Protein AF-M7P2E1-F1 (afdb_monomer_lite)

Radius of gyration: 14.55 Å; chains: 1; bounding box: 34×36×33 Å

Organism: NCBI:txid1279009

Structure (mmCIF, N/CA/C/O backbone):
data_AF-M7P2E1-F1
#
_entry.id   AF-M7P2E1-F1
#
loop_
_atom_site.group_PDB
_atom_site.id
_atom_site.type_symbol
_atom_site.label_atom_id
_atom_site.label_alt_id
_atom_site.label_comp_id
_atom_site.label_asym_id
_atom_site.label_entity_id
_atom_site.label_seq_id
_atom_site.pdbx_PDB_ins_code
_atom_site.Cartn_x
_atom_site.Cartn_y
_atom_site.Cartn_z
_atom_site.occupancy
_atom_site.B_iso_or_equiv
_atom_site.auth_seq_id
_atom_site.auth_comp_id
_atom_site.auth_asym_id
_atom_site.auth_atom_id
_atom_site.pdbx_PDB_model_num
ATOM 1 N N . MET A 1 1 ? 16.837 -21.828 -18.970 1.00 73.44 1 MET A N 1
ATOM 2 C CA . MET A 1 1 ? 15.483 -21.280 -19.233 1.00 73.44 1 MET A CA 1
ATOM 3 C C . MET A 1 1 ? 15.399 -19.866 -18.664 1.00 73.44 1 MET A C 1
ATOM 5 O O . MET A 1 1 ? 15.651 -19.704 -17.477 1.00 73.44 1 MET A O 1
ATOM 9 N N . LYS A 1 2 ? 15.090 -18.849 -19.482 1.00 81.81 2 LYS A N 1
ATOM 10 C CA . LYS A 1 2 ? 14.833 -17.478 -18.999 1.00 81.81 2 LYS A CA 1
ATOM 11 C C . LYS A 1 2 ? 13.360 -17.358 -18.596 1.00 81.81 2 LYS A C 1
ATOM 13 O O . LYS A 1 2 ? 12.491 -17.758 -19.363 1.00 81.81 2 LYS A O 1
ATOM 18 N N . ARG A 1 3 ? 13.084 -16.840 -17.395 1.00 88.50 3 ARG A N 1
ATOM 19 C CA . ARG A 1 3 ? 11.727 -16.518 -16.925 1.00 88.50 3 ARG A CA 1
ATOM 20 C C . ARG A 1 3 ? 11.532 -15.008 -16.997 1.00 88.50 3 ARG A C 1
ATOM 22 O O . ARG A 1 3 ? 12.278 -14.272 -16.360 1.00 88.50 3 ARG A O 1
ATOM 29 N N . THR A 1 4 ? 10.541 -14.562 -17.760 1.00 92.06 4 THR A N 1
ATOM 30 C CA . THR A 1 4 ? 10.181 -13.142 -17.859 1.00 92.06 4 THR A CA 1
ATOM 31 C C . THR A 1 4 ? 9.121 -12.808 -16.815 1.00 92.06 4 THR A C 1
ATOM 33 O O . THR A 1 4 ? 8.076 -13.458 -16.762 1.00 92.06 4 THR A O 1
ATOM 36 N N . ILE A 1 5 ? 9.380 -11.793 -15.989 1.00 92.00 5 ILE A N 1
ATOM 37 C CA . ILE A 1 5 ? 8.455 -11.339 -14.947 1.00 92.00 5 ILE A CA 1
ATOM 38 C C . ILE A 1 5 ? 7.680 -10.133 -15.470 1.00 92.00 5 ILE A C 1
ATOM 40 O O . ILE A 1 5 ? 8.242 -9.063 -15.664 1.00 92.00 5 ILE A O 1
ATOM 44 N N . ASN A 1 6 ? 6.374 -10.309 -15.665 1.00 92.88 6 ASN A N 1
ATOM 45 C CA . ASN A 1 6 ? 5.477 -9.254 -16.159 1.00 92.88 6 ASN A CA 1
ATOM 46 C C . ASN A 1 6 ? 4.518 -8.722 -15.080 1.00 92.88 6 ASN A C 1
ATOM 48 O O . ASN A 1 6 ? 3.785 -7.758 -15.308 1.00 92.88 6 ASN A O 1
ATOM 52 N N . LYS A 1 7 ? 4.480 -9.375 -13.912 1.00 95.19 7 LYS A N 1
ATOM 53 C CA . LYS A 1 7 ? 3.611 -9.031 -12.783 1.00 95.19 7 LYS A CA 1
ATOM 54 C C . LYS A 1 7 ? 4.389 -9.185 -11.483 1.00 95.19 7 LYS A C 1
ATOM 56 O O . LYS A 1 7 ? 5.038 -10.210 -11.294 1.00 95.19 7 LYS A O 1
ATOM 61 N N . VAL A 1 8 ? 4.295 -8.194 -10.603 1.00 94.88 8 VAL A N 1
ATOM 62 C CA . VAL A 1 8 ? 4.956 -8.188 -9.292 1.00 94.88 8 VAL A CA 1
ATOM 63 C C . VAL A 1 8 ? 3.952 -7.772 -8.225 1.00 94.88 8 VAL A C 1
ATOM 65 O O . VAL A 1 8 ? 3.197 -6.820 -8.411 1.00 94.88 8 VAL A O 1
ATOM 68 N N . THR A 1 9 ? 3.966 -8.470 -7.096 1.00 96.38 9 THR A N 1
ATOM 69 C CA . THR A 1 9 ? 3.252 -8.060 -5.887 1.00 96.38 9 THR A CA 1
ATOM 70 C C . THR A 1 9 ? 4.287 -7.743 -4.821 1.00 96.38 9 THR A C 1
ATOM 72 O O . THR A 1 9 ? 5.162 -8.564 -4.558 1.00 96.38 9 THR A O 1
ATOM 75 N N . VAL A 1 10 ? 4.195 -6.559 -4.226 1.00 95.56 10 VAL A N 1
ATOM 76 C CA . VAL A 1 10 ? 5.037 -6.127 -3.112 1.00 95.56 10 VAL A CA 1
ATOM 77 C C . VAL A 1 10 ? 4.173 -6.089 -1.858 1.00 95.56 10 VAL A C 1
ATOM 79 O O . VAL A 1 10 ? 3.142 -5.416 -1.838 1.00 95.56 10 VAL A O 1
ATOM 82 N N . LEU A 1 11 ? 4.588 -6.839 -0.837 1.00 96.75 11 LEU A N 1
ATOM 83 C CA . LEU A 1 11 ? 3.959 -6.858 0.481 1.00 96.75 11 LEU A CA 1
ATOM 84 C C . LEU A 1 11 ? 4.718 -5.892 1.398 1.00 96.75 11 LEU A C 1
ATOM 86 O O . LEU A 1 11 ? 5.933 -6.015 1.551 1.00 96.75 11 LEU A O 1
ATOM 90 N N . GLY A 1 12 ? 4.001 -4.938 1.981 1.00 96.00 12 GLY A N 1
ATOM 91 C CA . GLY A 1 12 ? 4.546 -3.816 2.739 1.00 96.00 12 GLY A CA 1
ATOM 92 C C . GLY A 1 12 ? 4.694 -2.565 1.872 1.00 96.00 12 GLY A C 1
ATOM 93 O O . GLY A 1 12 ? 5.416 -2.554 0.874 1.00 96.00 12 GLY A O 1
ATOM 94 N N . SER A 1 13 ? 4.030 -1.481 2.273 1.00 95.06 13 SER A N 1
ATOM 95 C CA . SER 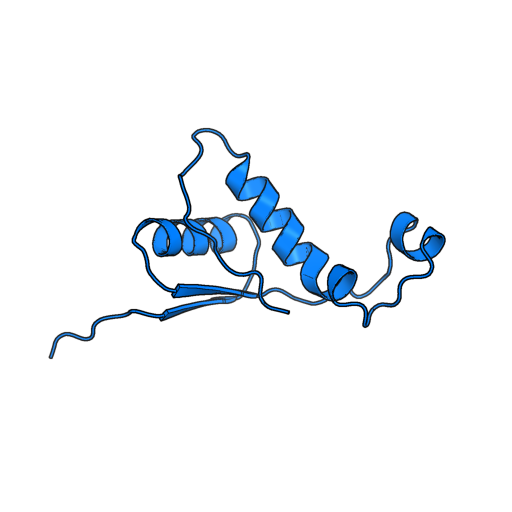A 1 13 ? 3.993 -0.203 1.553 1.00 95.06 13 SER A CA 1
ATOM 96 C C . SER A 1 13 ? 4.928 0.863 2.109 1.00 95.06 13 SER A C 1
ATOM 98 O O . SER A 1 13 ? 5.025 1.931 1.514 1.00 95.06 13 SER A O 1
ATOM 100 N N . GLY A 1 14 ? 5.679 0.567 3.176 1.00 93.06 14 GLY A N 1
ATOM 101 C CA . GLY A 1 14 ? 6.684 1.472 3.744 1.00 93.06 14 GLY A CA 1
ATOM 102 C C . GLY A 1 14 ? 7.755 1.929 2.738 1.00 93.06 14 GLY A C 1
ATOM 103 O O . GLY A 1 14 ? 7.737 1.572 1.559 1.00 93.06 14 GLY A O 1
ATOM 104 N N . ILE A 1 15 ? 8.733 2.714 3.200 1.00 92.12 15 ILE A N 1
ATOM 105 C CA . ILE A 1 15 ? 9.698 3.421 2.330 1.00 92.12 15 ILE A CA 1
ATOM 106 C C . ILE A 1 15 ? 10.363 2.496 1.297 1.00 92.12 15 ILE A C 1
ATOM 108 O O . ILE A 1 15 ? 10.490 2.864 0.133 1.00 92.12 15 ILE A O 1
ATOM 112 N N . MET A 1 16 ? 10.787 1.293 1.691 1.00 93.44 16 MET A N 1
ATOM 113 C CA . MET A 1 16 ? 11.425 0.357 0.759 1.00 93.44 16 MET A CA 1
ATOM 114 C C . MET A 1 16 ? 10.426 -0.264 -0.223 1.00 93.44 16 MET A C 1
ATOM 116 O O . MET A 1 16 ? 10.663 -0.241 -1.430 1.00 93.44 16 MET A O 1
ATOM 120 N N . GLY A 1 17 ? 9.305 -0.794 0.273 1.00 94.31 17 GLY A N 1
ATOM 121 C CA . GLY A 1 17 ? 8.339 -1.529 -0.547 1.00 94.31 17 GLY A CA 1
ATOM 122 C C . GLY A 1 17 ? 7.673 -0.655 -1.609 1.00 94.31 17 GLY A C 1
ATOM 123 O O . GLY A 1 17 ? 7.636 -1.019 -2.786 1.00 94.31 17 GLY A O 1
ATOM 124 N N . SER A 1 18 ? 7.260 0.556 -1.239 1.00 93.12 18 SER A N 1
ATOM 125 C CA . SER A 1 18 ? 6.725 1.542 -2.187 1.00 93.12 18 SER A CA 1
ATOM 126 C C . SER A 1 18 ? 7.739 1.944 -3.267 1.00 93.12 18 SER A C 1
ATOM 128 O O . SER A 1 18 ? 7.375 2.065 -4.439 1.00 93.12 18 SER A O 1
ATOM 130 N N . ARG A 1 19 ? 9.029 2.066 -2.925 1.00 92.25 19 ARG A N 1
ATOM 131 C CA . ARG A 1 19 ? 10.102 2.378 -3.890 1.00 92.25 19 ARG A CA 1
ATOM 132 C C . ARG A 1 19 ? 10.430 1.212 -4.820 1.00 92.25 19 ARG A C 1
ATOM 134 O O . ARG A 1 19 ? 10.693 1.442 -6.000 1.00 92.25 19 ARG A O 1
ATOM 141 N N . ILE A 1 20 ? 10.388 -0.023 -4.327 1.00 93.88 20 ILE A N 1
ATOM 142 C CA . ILE A 1 20 ? 10.534 -1.227 -5.158 1.00 93.88 20 ILE A CA 1
ATOM 143 C C . ILE A 1 20 ? 9.362 -1.321 -6.138 1.00 93.88 20 ILE A C 1
ATOM 145 O O . ILE A 1 20 ? 9.569 -1.504 -7.338 1.00 93.88 20 ILE A O 1
ATOM 149 N N . ALA A 1 21 ? 8.136 -1.125 -5.647 1.00 93.50 21 ALA A N 1
ATOM 150 C CA . ALA A 1 21 ? 6.941 -1.103 -6.481 1.00 93.50 21 ALA A CA 1
ATOM 151 C C . ALA A 1 21 ? 7.025 -0.020 -7.565 1.00 93.50 21 ALA A C 1
ATOM 153 O O . ALA A 1 21 ? 6.744 -0.291 -8.733 1.00 93.50 21 ALA A O 1
ATOM 154 N N . ALA A 1 22 ? 7.487 1.178 -7.200 1.00 91.44 22 ALA A N 1
ATOM 155 C CA . ALA A 1 22 ? 7.712 2.265 -8.142 1.00 91.44 22 ALA A CA 1
ATOM 156 C C . ALA A 1 22 ? 8.731 1.891 -9.230 1.00 91.44 22 ALA A C 1
ATOM 158 O O . ALA A 1 22 ? 8.499 2.141 -10.410 1.00 91.44 22 ALA A O 1
ATOM 159 N N . HIS A 1 23 ? 9.837 1.243 -8.864 1.00 89.88 23 HIS A N 1
ATOM 160 C CA . HIS A 1 23 ? 10.859 0.841 -9.828 1.00 89.88 23 HIS A CA 1
ATOM 161 C C . HIS A 1 23 ? 10.308 -0.107 -10.905 1.00 89.88 23 HIS A C 1
ATOM 163 O O . HIS A 1 23 ? 10.532 0.118 -12.094 1.00 89.88 23 HIS A O 1
ATOM 169 N N . PHE A 1 24 ? 9.522 -1.110 -10.505 1.00 92.06 24 PHE A N 1
ATOM 170 C CA . PHE A 1 24 ? 8.866 -2.022 -11.445 1.00 92.06 24 PHE A CA 1
ATOM 171 C C . PHE A 1 24 ? 7.788 -1.327 -12.288 1.00 92.06 24 PHE A C 1
ATOM 173 O O . PHE A 1 24 ? 7.710 -1.547 -13.496 1.00 92.06 24 PHE A O 1
ATOM 180 N N . ALA A 1 25 ? 6.982 -0.451 -11.684 1.00 90.44 25 ALA A N 1
ATOM 181 C CA . ALA A 1 25 ? 5.950 0.289 -12.408 1.00 90.44 25 ALA A CA 1
ATOM 182 C C . ALA A 1 25 ? 6.547 1.217 -13.484 1.00 90.44 25 ALA A C 1
ATOM 184 O O . ALA A 1 25 ? 5.990 1.336 -14.575 1.00 90.44 25 ALA A O 1
ATOM 185 N N . ASN A 1 26 ? 7.709 1.825 -13.217 1.00 87.81 26 ASN A N 1
ATOM 186 C CA . ASN A 1 26 ? 8.402 2.693 -14.173 1.00 87.81 26 ASN A CA 1
ATOM 187 C C . ASN A 1 26 ? 8.859 1.949 -15.440 1.00 87.81 26 ASN A C 1
ATOM 189 O O . ASN A 1 26 ? 8.877 2.533 -16.517 1.00 87.81 26 ASN A O 1
ATOM 193 N N . ILE A 1 27 ? 9.186 0.657 -15.334 1.00 89.44 27 ILE A N 1
ATOM 194 C CA . ILE A 1 27 ? 9.565 -0.176 -16.489 1.00 89.44 27 ILE A CA 1
ATOM 195 C C . ILE A 1 27 ? 8.363 -0.880 -17.145 1.00 89.44 27 ILE A C 1
ATOM 197 O O . ILE A 1 27 ? 8.543 -1.780 -17.962 1.00 89.44 27 ILE A O 1
ATOM 201 N N . GLY A 1 28 ? 7.132 -0.505 -16.782 1.00 87.69 28 GLY A N 1
ATOM 202 C CA . GLY A 1 28 ? 5.906 -1.040 -17.382 1.00 87.69 28 GLY A CA 1
ATOM 203 C C . GLY A 1 28 ? 5.460 -2.404 -16.847 1.00 87.69 28 GLY A C 1
ATOM 204 O O . GLY A 1 28 ? 4.543 -3.009 -17.401 1.00 87.69 28 GLY A O 1
ATOM 205 N N . VAL A 1 29 ? 6.063 -2.900 -15.762 1.00 92.31 29 VAL A N 1
ATOM 206 C CA . VAL A 1 29 ? 5.608 -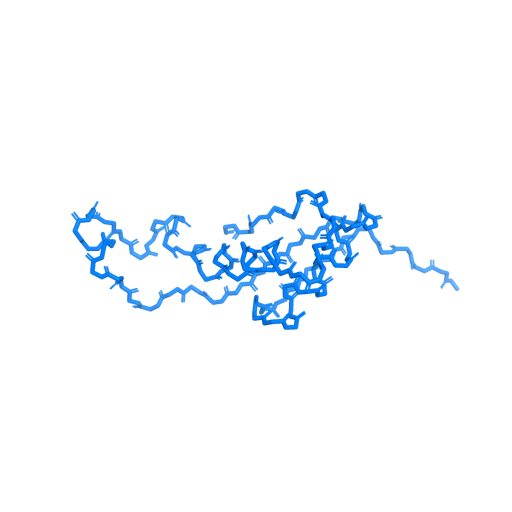4.131 -15.100 1.00 92.31 29 VAL A CA 1
ATOM 207 C C . VAL A 1 29 ? 4.316 -3.848 -14.336 1.00 92.31 29 VAL A C 1
ATOM 209 O O . VAL A 1 29 ? 4.169 -2.814 -13.684 1.00 92.31 29 VAL A O 1
ATOM 212 N N . LYS A 1 30 ? 3.361 -4.783 -14.372 1.00 93.75 30 LYS A N 1
ATOM 213 C CA . LYS A 1 30 ? 2.120 -4.651 -13.600 1.00 93.75 30 LYS A CA 1
ATOM 214 C C . LYS A 1 30 ? 2.401 -4.912 -12.122 1.00 93.75 30 LYS A C 1
ATOM 216 O O . LYS A 1 30 ? 2.678 -6.050 -11.743 1.00 93.75 30 LYS A O 1
ATOM 221 N N . VAL A 1 31 ? 2.279 -3.878 -11.292 1.00 93.94 31 VAL A N 1
ATOM 222 C CA . VAL A 1 31 ? 2.580 -3.961 -9.856 1.00 93.94 31 VAL A CA 1
ATOM 223 C C . VAL A 1 31 ? 1.316 -3.904 -8.998 1.00 93.94 31 VAL A C 1
ATOM 225 O O . VAL A 1 31 ? 0.413 -3.105 -9.256 1.00 93.94 31 VAL A O 1
ATOM 228 N N . ARG A 1 32 ? 1.263 -4.746 -7.964 1.00 95.00 32 ARG A N 1
ATOM 229 C CA . ARG A 1 32 ? 0.346 -4.635 -6.822 1.00 95.00 32 ARG A CA 1
ATOM 230 C C . ARG A 1 32 ? 1.153 -4.274 -5.579 1.00 95.00 32 ARG A C 1
ATOM 232 O O . ARG A 1 32 ? 2.106 -4.979 -5.264 1.00 95.00 32 ARG A O 1
ATOM 239 N N . LEU A 1 33 ? 0.774 -3.205 -4.888 1.00 94.94 33 LEU A N 1
ATOM 240 C CA . LEU A 1 33 ? 1.324 -2.851 -3.580 1.00 94.94 33 LEU A CA 1
ATOM 241 C C . LEU A 1 33 ? 0.251 -3.135 -2.532 1.00 94.94 33 LEU A C 1
ATOM 243 O O . LEU A 1 33 ? -0.860 -2.622 -2.661 1.00 94.94 33 LEU A O 1
ATOM 247 N N . LEU A 1 34 ? 0.574 -3.975 -1.555 1.00 95.44 34 LEU A N 1
ATOM 248 C CA . LEU A 1 34 ? -0.331 -4.388 -0.486 1.00 95.44 34 LEU A CA 1
ATOM 249 C C . LEU A 1 34 ? 0.306 -4.067 0.860 1.00 95.44 34 LEU A C 1
ATOM 251 O O . LEU A 1 34 ? 1.522 -4.159 1.011 1.00 95.44 34 LEU A O 1
ATOM 255 N N . ASP A 1 35 ? -0.516 -3.721 1.836 1.00 95.50 35 ASP A N 1
ATOM 256 C CA . ASP A 1 35 ? -0.105 -3.543 3.224 1.00 95.50 35 ASP A CA 1
ATOM 257 C C . ASP A 1 35 ? -1.242 -3.992 4.141 1.00 95.50 35 ASP A C 1
ATOM 259 O O . ASP A 1 35 ? -2.312 -4.394 3.675 1.00 95.50 35 ASP A O 1
ATOM 263 N N . ILE A 1 36 ? -0.993 -3.942 5.440 1.00 95.25 36 ILE A N 1
ATOM 264 C CA . ILE A 1 36 ? -1.978 -4.251 6.461 1.00 95.25 36 ILE A CA 1
ATOM 265 C C . ILE A 1 36 ? -3.148 -3.260 6.426 1.00 95.25 36 ILE A C 1
ATOM 267 O O . ILE A 1 36 ? -2.976 -2.076 6.128 1.00 95.25 36 ILE A O 1
ATOM 271 N N . ALA A 1 37 ? -4.345 -3.752 6.745 1.00 93.50 37 ALA A N 1
ATOM 272 C CA . ALA A 1 37 ? -5.499 -2.895 6.978 1.00 93.50 37 ALA A CA 1
ATOM 273 C C . ALA A 1 37 ? -5.333 -2.147 8.315 1.00 93.50 37 ALA A C 1
ATOM 275 O O . ALA A 1 37 ? -4.738 -2.683 9.253 1.00 93.50 37 ALA A O 1
ATOM 276 N N . PRO A 1 38 ? -5.855 -0.920 8.438 1.00 94.00 38 PRO A N 1
ATOM 277 C CA . PRO A 1 38 ? -5.847 -0.221 9.712 1.00 94.00 38 PRO A CA 1
ATOM 278 C C . PRO A 1 38 ? -6.720 -0.931 10.752 1.00 94.00 38 PRO A C 1
ATOM 280 O O . PRO A 1 38 ? -7.788 -1.449 10.435 1.00 94.00 38 PRO A O 1
ATOM 283 N N . PHE A 1 39 ? -6.278 -0.894 12.008 1.00 95.19 39 PHE A N 1
ATOM 284 C CA . PHE A 1 39 ? -7.007 -1.475 13.141 1.00 95.19 39 PHE A CA 1
ATOM 285 C C . PHE A 1 39 ? -8.006 -0.508 13.786 1.00 95.19 39 PHE A C 1
ATOM 287 O O . PHE A 1 39 ? -8.893 -0.930 14.519 1.00 95.19 39 PHE A O 1
ATOM 294 N N . GLU A 1 40 ? -7.871 0.788 13.505 1.00 95.06 40 GLU A N 1
ATOM 295 C CA . GLU A 1 40 ? -8.678 1.849 14.100 1.00 95.06 40 GLU A CA 1
ATOM 296 C C . GLU A 1 40 ? -8.972 2.966 13.093 1.00 95.06 40 GLU A C 1
ATOM 298 O O . GLU A 1 40 ? -8.232 3.185 12.125 1.00 95.06 40 GLU A O 1
ATOM 303 N N . LEU A 1 41 ? -10.070 3.682 13.315 1.00 94.88 41 LEU A N 1
ATOM 304 C CA . LEU A 1 41 ? -10.440 4.855 12.531 1.00 94.88 41 LEU A CA 1
ATOM 305 C C . LEU A 1 41 ? -9.742 6.095 13.082 1.00 94.88 41 LEU A C 1
ATOM 307 O O . LEU A 1 41 ? -9.728 6.319 14.290 1.00 94.88 41 LEU A O 1
ATOM 311 N N . THR A 1 42 ? -9.244 6.940 12.191 1.00 93.81 42 THR A N 1
ATOM 312 C CA . THR A 1 42 ? -8.802 8.294 12.535 1.00 93.81 42 THR A CA 1
ATOM 313 C C . THR A 1 42 ? -9.998 9.170 12.907 1.00 93.81 42 THR A C 1
ATOM 315 O O . THR A 1 42 ? -11.125 8.922 12.472 1.00 93.81 42 THR A O 1
ATOM 318 N N . GLU A 1 43 ? -9.765 10.246 13.658 1.00 93.94 43 GLU A N 1
ATOM 319 C CA . GLU A 1 43 ? -10.823 11.198 14.025 1.00 93.94 43 GLU A CA 1
ATOM 320 C C . GLU A 1 43 ? -11.558 11.771 12.804 1.00 93.94 43 GLU A C 1
ATOM 322 O O . GLU A 1 43 ? -12.766 12.003 12.844 1.00 93.94 43 GLU A O 1
ATOM 327 N N . GLU A 1 44 ? -10.845 11.994 11.697 1.00 92.81 44 GLU A N 1
ATOM 328 C CA . GLU A 1 44 ? -11.449 12.478 10.457 1.00 92.81 44 GLU A CA 1
ATOM 329 C C . GLU A 1 44 ? -12.389 11.451 9.826 1.00 92.81 44 GLU A C 1
ATOM 331 O O . GLU A 1 44 ? -13.452 11.815 9.324 1.00 92.81 44 GLU A O 1
ATOM 336 N N . GLU A 1 45 ? -12.005 10.175 9.825 1.00 93.69 45 GLU A N 1
ATOM 337 C CA . GLU A 1 45 ? -12.833 9.091 9.293 1.00 93.69 45 GLU A CA 1
ATOM 338 C C . GLU A 1 45 ? -14.057 8.852 10.180 1.00 93.69 45 GLU A C 1
ATOM 340 O O . GLU A 1 45 ? -15.152 8.657 9.651 1.00 93.69 45 GLU A O 1
ATOM 345 N N . GLN A 1 46 ? -13.900 8.960 11.504 1.00 92.94 46 GLN A N 1
A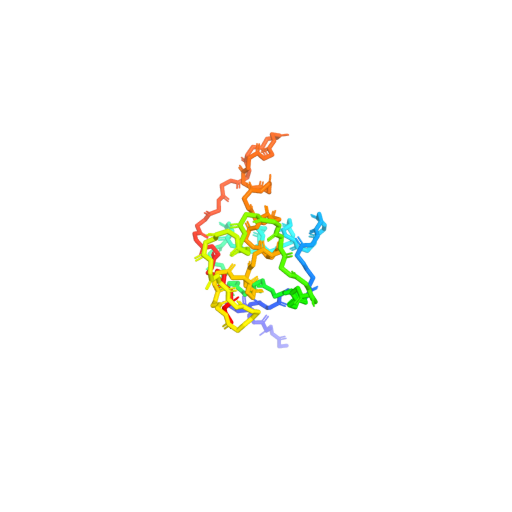TOM 346 C CA . GLN A 1 46 ? -15.013 8.897 12.457 1.00 92.94 46 GLN A CA 1
ATOM 347 C C . GLN A 1 46 ? -16.016 10.032 12.213 1.00 92.94 46 GLN A C 1
ATOM 349 O O . GLN A 1 46 ? -17.211 9.778 12.074 1.00 92.94 46 GLN A O 1
ATOM 354 N N . LYS A 1 47 ? -15.543 11.279 12.060 1.00 94.50 47 LYS A N 1
ATOM 355 C CA . LYS A 1 47 ? -16.395 12.443 11.732 1.00 94.50 47 LYS A CA 1
ATOM 356 C C . LYS A 1 47 ? -17.111 12.294 10.387 1.00 94.50 47 LYS A C 1
ATOM 358 O O . LYS A 1 47 ? -18.203 12.824 10.213 1.00 94.50 47 LYS A O 1
ATOM 363 N N . LYS A 1 48 ? -16.505 11.575 9.438 1.00 93.12 48 LYS A N 1
ATOM 364 C CA . LYS A 1 48 ? -17.083 11.263 8.121 1.00 93.12 48 LYS A CA 1
ATOM 365 C C . LYS A 1 48 ? -18.010 10.037 8.139 1.00 93.12 48 LYS A C 1
ATOM 367 O O . LYS A 1 48 ? -18.542 9.692 7.087 1.00 93.12 48 LYS A O 1
ATOM 372 N N . GLY A 1 49 ? -18.204 9.384 9.290 1.00 93.44 49 GLY 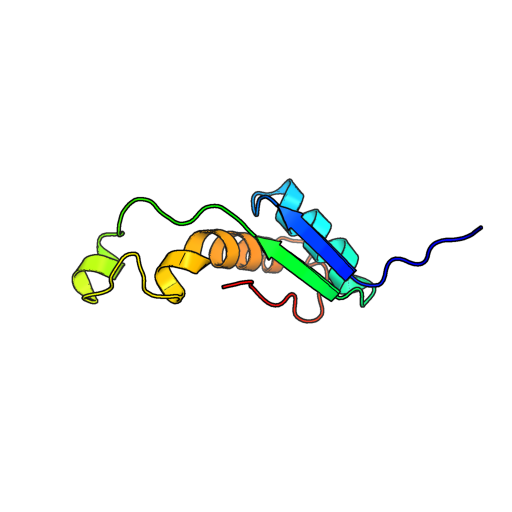A N 1
ATOM 373 C CA . GLY A 1 49 ? -19.061 8.203 9.430 1.00 93.44 49 GLY A CA 1
ATOM 374 C C . GLY A 1 49 ? -18.549 6.973 8.676 1.00 93.44 49 GLY A C 1
ATOM 375 O O . GLY A 1 49 ? -19.347 6.146 8.241 1.00 93.44 49 GLY A O 1
ATOM 376 N N . LEU A 1 50 ? -17.234 6.870 8.460 1.00 94.25 50 LEU A N 1
ATOM 377 C CA . LEU A 1 50 ? -16.629 5.737 7.759 1.00 94.25 50 LEU A CA 1
ATOM 378 C C . LEU A 1 50 ? -16.462 4.534 8.691 1.00 94.25 50 LEU A C 1
ATOM 380 O O . LEU A 1 50 ? -16.342 4.685 9.904 1.00 94.25 50 LEU A O 1
ATOM 384 N N . SER A 1 51 ? -16.414 3.337 8.110 1.00 94.00 51 SER A N 1
ATOM 385 C CA . SER A 1 51 ? -16.130 2.090 8.824 1.00 94.00 51 SER A CA 1
ATOM 386 C C . SER A 1 51 ? -14.759 1.531 8.439 1.00 94.00 51 SER A C 1
ATOM 388 O O . SER A 1 51 ? -14.200 1.886 7.400 1.00 94.00 51 SER A O 1
ATOM 390 N N . LEU A 1 52 ? -14.228 0.613 9.253 1.00 92.44 52 LEU A N 1
ATOM 391 C CA . LEU A 1 52 ? -12.988 -0.113 8.939 1.00 92.44 52 LEU A CA 1
ATOM 392 C C . LEU A 1 52 ? -13.099 -0.962 7.664 1.00 92.44 52 LEU A C 1
ATOM 394 O O . LEU A 1 52 ? -12.084 -1.308 7.064 1.00 92.44 52 LEU A O 1
ATOM 398 N N . ASP A 1 53 ? -14.321 -1.285 7.236 1.00 92.31 53 ASP A N 1
ATOM 399 C CA . ASP A 1 53 ? -14.576 -2.035 6.011 1.00 92.31 53 ASP A CA 1
ATOM 400 C C . ASP A 1 53 ? -14.606 -1.177 4.747 1.00 92.31 53 ASP A C 1
ATOM 402 O O . ASP A 1 53 ? -14.535 -1.732 3.647 1.00 92.31 53 ASP A O 1
ATOM 406 N N . ASP A 1 54 ? -14.673 0.150 4.880 1.00 93.88 54 ASP A N 1
ATOM 407 C CA . ASP A 1 54 ? -14.671 1.049 3.731 1.00 93.88 54 ASP A CA 1
ATOM 408 C C . ASP A 1 54 ? -13.346 0.904 2.952 1.00 93.88 54 ASP A C 1
ATOM 410 O O . ASP A 1 54 ? -12.266 0.996 3.547 1.00 93.88 54 ASP A O 1
ATOM 414 N N . PRO A 1 55 ? -13.380 0.715 1.618 1.00 91.31 55 PRO A N 1
ATOM 415 C CA . PRO A 1 55 ? -12.172 0.564 0.806 1.00 91.31 55 PRO A CA 1
ATOM 416 C C . PRO A 1 55 ? -11.169 1.711 0.967 1.00 91.31 55 PRO A C 1
ATOM 418 O O . PRO A 1 55 ? -9.958 1.497 0.875 1.00 91.31 55 PRO A O 1
ATOM 421 N N . ARG A 1 56 ? -11.654 2.932 1.228 1.00 90.44 56 ARG A N 1
ATOM 422 C CA . ARG A 1 56 ? -10.802 4.109 1.452 1.00 90.44 56 ARG A CA 1
ATOM 423 C C . ARG A 1 56 ? -10.011 3.987 2.746 1.00 90.44 56 ARG A C 1
ATOM 425 O O . ARG A 1 56 ? -8.859 4.403 2.778 1.00 90.44 56 ARG A O 1
ATOM 432 N N . VAL A 1 57 ? -10.620 3.398 3.773 1.00 94.62 57 VAL A N 1
ATOM 433 C CA . VAL A 1 57 ? -9.993 3.139 5.070 1.00 94.62 57 VAL A CA 1
ATOM 434 C C . VAL A 1 57 ? -9.039 1.951 4.941 1.00 94.62 57 VAL A C 1
ATOM 436 O O . VAL A 1 57 ? -7.853 2.096 5.234 1.00 94.62 57 VAL A O 1
ATOM 439 N N . LYS A 1 58 ? -9.495 0.821 4.380 1.00 94.31 58 LYS A N 1
ATOM 440 C CA . LYS A 1 58 ? -8.663 -0.379 4.148 1.00 94.31 58 LYS A CA 1
ATOM 441 C C . LYS A 1 58 ? -7.382 -0.076 3.376 1.00 94.31 58 LYS A C 1
ATOM 443 O O . LYS A 1 58 ? -6.306 -0.522 3.762 1.00 94.31 58 LYS A O 1
ATOM 448 N N . GLY A 1 59 ? -7.488 0.725 2.318 1.00 93.00 59 GLY A N 1
ATOM 449 C CA . GLY A 1 59 ? -6.362 1.084 1.459 1.00 93.00 59 GLY A CA 1
ATOM 450 C C . GLY A 1 59 ? -5.548 2.297 1.917 1.00 93.00 59 GLY A C 1
ATOM 451 O O . GLY A 1 59 ? -4.628 2.695 1.192 1.00 93.00 59 GLY A O 1
ATOM 452 N N . ARG A 1 60 ? -5.858 2.933 3.059 1.00 94.88 60 ARG A N 1
ATOM 453 C CA . ARG A 1 60 ? -5.278 4.247 3.403 1.00 94.88 60 ARG A CA 1
ATOM 454 C C . ARG A 1 60 ? -3.763 4.206 3.596 1.00 94.88 60 ARG A C 1
ATOM 456 O O . ARG A 1 60 ? -3.074 5.094 3.104 1.00 94.88 60 ARG A O 1
ATOM 463 N N . ILE A 1 61 ? -3.242 3.154 4.233 1.00 95.31 61 ILE A N 1
ATOM 464 C CA . ILE A 1 61 ? -1.806 2.994 4.525 1.00 95.31 61 ILE A CA 1
ATOM 465 C C . ILE A 1 61 ? -1.008 2.874 3.219 1.00 95.31 61 ILE A C 1
ATOM 467 O O . ILE A 1 61 ? -0.054 3.624 2.992 1.00 95.31 61 ILE A O 1
ATOM 471 N N . VAL A 1 62 ? -1.461 2.000 2.313 1.00 95.44 62 VAL A N 1
ATOM 472 C CA . VAL A 1 62 ? -0.874 1.836 0.973 1.00 95.44 62 VAL A CA 1
ATOM 473 C C . VAL A 1 62 ? -0.946 3.140 0.187 1.00 95.44 62 VAL A C 1
ATOM 475 O O . VAL A 1 62 ? 0.043 3.570 -0.409 1.00 95.44 62 VAL A O 1
ATOM 478 N N . THR A 1 63 ? -2.114 3.783 0.190 1.00 93.38 63 THR A N 1
ATOM 479 C CA . THR A 1 63 ? -2.367 5.006 -0.578 1.00 93.38 63 THR A CA 1
ATOM 480 C C . THR A 1 63 ? -1.478 6.149 -0.105 1.00 93.38 63 THR A C 1
ATOM 482 O O . THR A 1 63 ? -0.861 6.824 -0.928 1.00 93.38 63 THR A O 1
ATOM 485 N N . GLN A 1 64 ? -1.364 6.346 1.208 1.00 93.88 64 GLN A N 1
ATOM 486 C CA . GLN A 1 64 ? -0.540 7.399 1.789 1.00 93.88 64 GLN A CA 1
ATOM 487 C C . GLN A 1 64 ? 0.944 7.171 1.487 1.00 93.88 64 GLN A C 1
ATOM 489 O O . GLN A 1 64 ? 1.621 8.077 0.999 1.00 93.88 64 GLN A O 1
ATOM 494 N N . SER A 1 65 ? 1.445 5.952 1.689 1.00 92.56 65 SER A N 1
ATOM 495 C CA . SER A 1 65 ? 2.848 5.630 1.408 1.00 92.56 65 SER A CA 1
ATOM 496 C C . SER A 1 65 ? 3.192 5.757 -0.079 1.00 92.56 65 SER A C 1
ATOM 498 O O . SER A 1 65 ? 4.265 6.253 -0.443 1.00 92.56 65 SER A O 1
ATOM 500 N N . TRP A 1 66 ? 2.261 5.380 -0.960 1.00 91.69 66 TRP A N 1
ATOM 501 C CA . TRP A 1 66 ? 2.402 5.577 -2.400 1.00 91.69 66 TRP A CA 1
ATOM 502 C C . TRP A 1 66 ? 2.448 7.062 -2.773 1.00 91.69 66 TRP A C 1
ATOM 504 O O . TRP A 1 66 ? 3.366 7.491 -3.470 1.00 91.69 66 TRP A O 1
ATOM 514 N N . GLN A 1 67 ? 1.522 7.876 -2.261 1.00 90.88 67 GLN A N 1
ATOM 515 C CA . GLN A 1 67 ? 1.523 9.324 -2.498 1.00 90.88 67 GL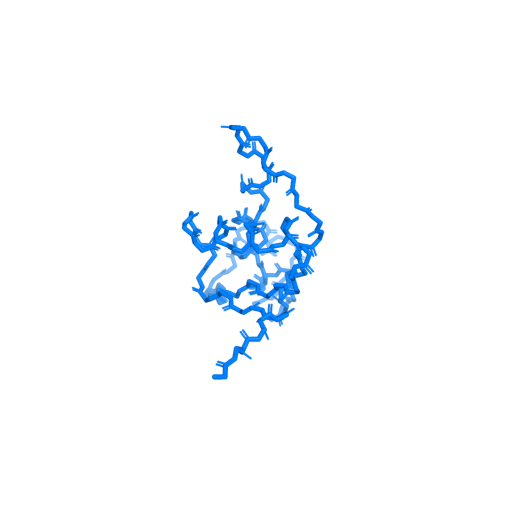N A CA 1
ATOM 516 C C . GLN A 1 67 ? 2.811 9.992 -2.005 1.00 90.88 67 GLN A C 1
ATOM 518 O O . GLN A 1 67 ?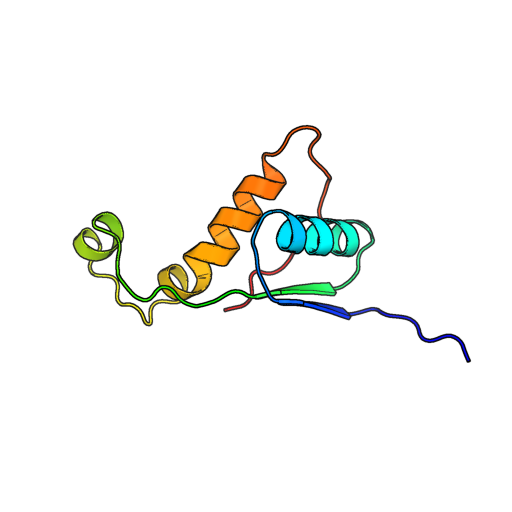 3.357 10.851 -2.698 1.00 90.88 67 GLN A O 1
ATOM 523 N N . ASN A 1 68 ? 3.328 9.579 -0.847 1.00 90.38 68 ASN A N 1
ATOM 524 C CA . ASN A 1 68 ? 4.603 10.071 -0.326 1.00 90.38 68 ASN A CA 1
ATOM 525 C C . ASN A 1 68 ? 5.767 9.715 -1.259 1.00 90.38 68 ASN A C 1
ATOM 527 O O . ASN A 1 68 ? 6.634 10.546 -1.517 1.00 90.38 68 ASN A O 1
ATOM 531 N N . THR A 1 69 ? 5.751 8.507 -1.823 1.00 88.75 69 THR A N 1
ATOM 532 C CA . THR A 1 69 ? 6.761 8.057 -2.791 1.00 88.75 69 THR A CA 1
ATOM 533 C C . THR A 1 69 ? 6.721 8.869 -4.081 1.00 88.75 69 THR A C 1
ATOM 535 O O . THR A 1 69 ? 7.774 9.206 -4.616 1.00 88.75 69 THR A O 1
ATOM 538 N N . LEU A 1 70 ? 5.527 9.236 -4.555 1.00 84.56 70 LEU A N 1
ATOM 539 C CA . LEU A 1 70 ? 5.357 10.081 -5.742 1.00 84.56 70 LEU A CA 1
ATOM 540 C C . LEU A 1 70 ? 5.841 11.521 -5.533 1.00 84.56 70 LEU A C 1
ATOM 542 O O . LEU A 1 70 ? 6.327 12.143 -6.473 1.00 84.56 70 LEU A O 1
ATOM 546 N N . LYS A 1 71 ? 5.698 12.055 -4.315 1.00 85.44 71 LYS A N 1
ATOM 547 C CA . LYS A 1 71 ? 6.112 13.423 -3.959 1.00 85.44 71 LYS A CA 1
ATOM 548 C C . LYS A 1 71 ? 7.602 13.541 -3.614 1.00 85.44 71 LYS A C 1
ATOM 550 O O . LYS A 1 71 ? 8.102 14.655 -3.486 1.00 85.44 71 LYS A O 1
ATOM 555 N N . ALA A 1 72 ? 8.303 12.423 -3.425 1.00 80.06 72 ALA A N 1
ATOM 556 C CA . ALA A 1 72 ? 9.719 12.424 -3.073 1.00 80.06 72 ALA A CA 1
ATOM 557 C C . ALA A 1 72 ? 10.580 13.031 -4.196 1.00 80.06 72 ALA A C 1
ATOM 559 O O . ALA A 1 72 ? 10.299 12.834 -5.375 1.00 80.06 72 ALA A O 1
ATOM 560 N N . ASN A 1 73 ? 11.650 13.741 -3.826 1.00 60.91 73 ASN A N 1
ATOM 561 C CA . ASN A 1 73 ? 12.558 14.406 -4.762 1.00 60.91 73 ASN A CA 1
ATOM 562 C C . ASN A 1 73 ? 13.932 13.690 -4.751 1.00 60.91 73 ASN A C 1
ATOM 564 O O . ASN A 1 73 ? 14.508 13.545 -3.670 1.00 60.91 73 ASN A O 1
ATOM 568 N N . PRO A 1 74 ? 14.467 13.206 -5.892 1.00 62.25 74 PRO A N 1
ATOM 569 C CA . PRO A 1 74 ? 13.929 13.333 -7.247 1.00 62.25 74 PRO A CA 1
ATOM 570 C C . PRO A 1 74 ? 12.660 12.490 -7.477 1.00 62.25 74 PRO A C 1
ATOM 572 O O . PRO A 1 74 ? 12.626 11.327 -7.049 1.00 62.25 74 PRO A O 1
ATOM 575 N N . PRO A 1 75 ? 11.648 13.032 -8.187 1.00 53.62 75 PRO A N 1
ATOM 576 C CA . PRO A 1 75 ? 10.448 12.287 -8.532 1.00 53.62 75 PRO A CA 1
ATOM 577 C C . PRO A 1 75 ? 10.815 11.202 -9.541 1.00 53.62 75 PRO A C 1
ATOM 579 O O . PRO A 1 75 ? 11.294 11.479 -10.640 1.00 53.62 75 PRO A O 1
ATOM 582 N N . ARG A 1 76 ? 10.603 9.937 -9.175 1.00 56.16 76 ARG A N 1
ATOM 583 C CA . ARG A 1 76 ? 10.729 8.822 -10.119 1.00 56.16 76 ARG A CA 1
ATOM 584 C C . ARG A 1 76 ? 9.374 8.614 -10.784 1.00 56.16 76 ARG A C 1
ATOM 586 O O . ARG A 1 76 ? 8.427 8.179 -10.130 1.00 56.16 76 ARG A O 1
ATOM 593 N N . SER A 1 77 ? 9.297 8.971 -12.068 1.00 50.22 77 SER A N 1
ATOM 594 C CA . SER A 1 77 ? 8.133 8.755 -12.931 1.00 50.22 77 SER A CA 1
ATOM 595 C C . SER A 1 77 ? 7.577 7.351 -12.723 1.00 50.22 77 SER A C 1
ATOM 597 O O . SER A 1 77 ? 8.324 6.379 -12.743 1.00 50.22 77 SER A O 1
ATOM 599 N N . THR A 1 78 ? 6.276 7.225 -12.487 1.00 54.12 78 THR A N 1
ATOM 600 C CA . THR A 1 78 ? 5.633 5.913 -12.401 1.00 54.12 78 THR A CA 1
ATOM 601 C C . THR A 1 78 ? 4.279 5.951 -13.079 1.00 54.12 78 THR A C 1
ATOM 603 O O . THR A 1 78 ? 3.355 6.650 -12.667 1.00 54.12 78 THR A O 1
ATOM 606 N N . THR A 1 79 ? 4.162 5.170 -14.147 1.00 44.28 79 THR A N 1
ATOM 607 C CA . THR A 1 79 ? 2.883 4.794 -14.741 1.00 44.28 79 THR A CA 1
ATOM 608 C C . THR A 1 79 ? 2.070 4.042 -13.683 1.00 44.28 79 THR A C 1
ATOM 610 O O . THR A 1 79 ? 2.591 3.124 -13.056 1.00 44.28 79 THR A O 1
ATOM 613 N N . LYS A 1 80 ? 0.820 4.475 -13.456 1.00 48.72 80 LYS A N 1
ATOM 614 C CA . LYS A 1 80 ? -0.165 3.972 -12.471 1.00 48.72 80 LYS A CA 1
ATOM 615 C C . LYS A 1 80 ? 0.163 2.591 -11.865 1.00 48.72 80 LYS A C 1
ATOM 617 O O . LYS A 1 80 ? -0.211 1.561 -12.428 1.00 48.72 80 LYS A O 1
ATOM 622 N N . ALA A 1 81 ? 0.747 2.564 -10.664 1.00 53.47 81 ALA A N 1
ATOM 623 C CA . ALA A 1 81 ? 0.584 1.414 -9.779 1.00 53.47 81 ALA A CA 1
ATOM 624 C C . ALA A 1 81 ? -0.868 1.429 -9.283 1.00 53.47 81 ALA A C 1
ATOM 626 O O . ALA A 1 81 ? -1.337 2.442 -8.765 1.00 53.47 81 ALA A O 1
ATOM 627 N N . LEU A 1 82 ? -1.613 0.349 -9.512 1.00 51.44 82 LEU A N 1
ATOM 628 C CA . LEU A 1 82 ? -2.993 0.251 -9.041 1.00 51.44 82 LEU A CA 1
ATOM 629 C C . LEU A 1 82 ? -2.953 -0.099 -7.546 1.00 51.44 82 LEU A C 1
ATOM 631 O O . LEU A 1 82 ? -2.495 -1.208 -7.240 1.00 51.44 82 LEU A O 1
ATOM 635 N N . PRO A 1 83 ? -3.409 0.786 -6.636 1.00 48.53 83 PRO A N 1
ATOM 636 C CA . PRO A 1 83 ? -3.556 0.421 -5.233 1.00 48.53 83 PRO A CA 1
ATOM 637 C C . PRO A 1 83 ? -4.499 -0.784 -5.155 1.00 48.53 83 PRO A C 1
ATOM 639 O O . PRO A 1 83 ? -5.571 -0.786 -5.766 1.00 48.53 83 PRO A O 1
ATOM 642 N N . GLY A 1 84 ? -4.034 -1.859 -4.518 1.00 48.22 84 GLY A N 1
ATOM 643 C CA . GLY A 1 84 ? -4.871 -3.021 -4.245 1.00 48.22 84 GLY A CA 1
ATOM 644 C C . GLY A 1 84 ? -5.856 -2.660 -3.140 1.00 48.22 84 GLY A C 1
ATOM 645 O O . GLY A 1 84 ? -5.428 -2.157 -2.105 1.00 48.22 84 GLY A O 1
ATOM 646 N N . ALA A 1 85 ? -7.144 -2.869 -3.408 1.00 39.97 85 ALA A N 1
ATOM 647 C CA . ALA A 1 85 ? -8.160 -3.033 -2.376 1.00 39.97 85 ALA A CA 1
ATOM 648 C C . ALA A 1 85 ? -8.126 -4.481 -1.875 1.00 39.97 85 ALA A C 1
ATOM 650 O O . ALA A 1 85 ? -7.841 -5.367 -2.721 1.00 39.97 85 ALA A O 1
#

Sequence (85 aa):
MKRTINKVTVLGSGIMGSRIAAHFANIGVKVRLLDIAPFELTEEEQKKGLSLDDPRVKGRIVTQSWQNTLKANPPRSTTKALPGA

Foldseek 3Di:
DDDDQQEEEFEDLAPVRLVVQQVCQLVVRAYEYDYAQDPDDDPVCVVVVHDSPPPCRRQVRNVVSNVVQCPDPVHRDGDDRDYDD

InterPro domains:
  IPR006176 3-hydroxyacyl-CoA dehydrogenase, NAD binding [PF02737] (7-71)
  IPR036291 NAD(P)-binding domain superfamily [SSF51735] (3-49)

pLDDT: mean 86.14, std 15.23, range [39.97, 96.75]

Secondary structure (DSSP, 8-state):
-PPP--EEEEE--SHHHHHHHHHHHHTT-EEEEE-PPPSS--HHHHHTT--TTSHHHHTHHHHHHHHHHHHSSS-------EE--